Protein AF-A0A931UEC9-F1 (afdb_monomer_lite)

pLDDT: mean 89.39, std 6.44, range [61.09, 97.44]

Sequence (108 aa):
MNGPLVPNEILTPDMGLAFALIAGLLFGFFLERAGFGSARKLTAIFYLQDFAVLKVMFTAVVVGAVGLLLLGGAELLDSDLLAIPPTYLWPQAVGGLLIGLGFVLGGY

Foldseek 3Di:
DADPCPVVVVDPVVVVVVVVVVVVVVVVVVCVVLVVVDLCQVLVVVVVNHCSVVVVVVVVVVCVVVVVVVCVVVRRHDPVPDDDDDDDPVVVVVVVVVVVVCSNVVSD

Structure (mmCIF, N/CA/C/O backbone):
data_AF-A0A931UEC9-F1
#
_entry.id   AF-A0A931UEC9-F1
#
loop_
_atom_site.group_PDB
_atom_site.id
_atom_site.type_symbol
_atom_site.label_atom_id
_atom_site.label_alt_id
_atom_site.label_comp_id
_atom_site.label_asym_id
_atom_site.label_entity_id
_atom_site.label_seq_id
_atom_site.pdbx_PDB_ins_code
_atom_site.Cartn_x
_atom_site.Cartn_y
_atom_site.Cartn_z
_atom_site.occupancy
_atom_site.B_iso_or_equiv
_atom_site.auth_seq_id
_atom_site.auth_comp_id
_atom_site.auth_asym_id
_atom_site.auth_atom_id
_atom_site.pdbx_PDB_model_num
ATOM 1 N N . MET A 1 1 ? 19.615 0.693 -18.374 1.00 61.09 1 MET A N 1
ATOM 2 C CA . MET A 1 1 ? 19.319 -0.667 -17.866 1.00 61.09 1 MET A CA 1
ATOM 3 C C . MET A 1 1 ? 18.113 -0.491 -16.988 1.00 61.09 1 MET A C 1
ATOM 5 O O . MET A 1 1 ? 18.253 0.026 -15.886 1.00 61.09 1 MET A O 1
ATOM 9 N N . ASN A 1 2 ? 16.941 -0.796 -17.525 1.00 73.75 2 ASN A N 1
ATOM 10 C CA . ASN A 1 2 ? 15.693 -0.331 -16.942 1.00 73.75 2 ASN A CA 1
ATOM 11 C C . ASN A 1 2 ? 15.019 -1.555 -16.321 1.00 73.75 2 ASN A C 1
ATOM 13 O O . ASN A 1 2 ? 15.102 -2.656 -16.871 1.00 73.75 2 ASN A O 1
ATOM 17 N N . GLY A 1 3 ? 14.423 -1.413 -15.139 1.00 77.69 3 GLY A N 1
ATOM 18 C CA . GLY A 1 3 ? 13.545 -2.455 -14.603 1.00 77.69 3 GLY A CA 1
ATOM 19 C C . GLY A 1 3 ? 12.345 -2.655 -15.539 1.00 77.69 3 GLY A C 1
ATOM 20 O O . GLY A 1 3 ? 12.021 -1.714 -16.257 1.00 77.69 3 GLY A O 1
ATOM 21 N N . PRO A 1 4 ? 11.677 -3.823 -15.546 1.00 78.06 4 PRO A N 1
ATOM 22 C CA . PRO A 1 4 ? 11.731 -4.911 -14.563 1.00 78.06 4 PRO A CA 1
ATOM 23 C C . PRO A 1 4 ? 12.878 -5.917 -14.788 1.00 78.06 4 PRO A C 1
ATOM 25 O O . PRO A 1 4 ? 13.165 -6.336 -15.902 1.00 78.06 4 PRO A O 1
ATOM 28 N N . LEU A 1 5 ? 13.537 -6.343 -13.706 1.00 83.12 5 LEU A N 1
ATOM 29 C CA . LEU A 1 5 ? 14.846 -7.017 -13.773 1.00 83.12 5 LEU A CA 1
ATOM 30 C C . LEU A 1 5 ? 14.811 -8.482 -14.247 1.00 83.12 5 LEU A C 1
ATOM 32 O O . LEU A 1 5 ? 15.785 -8.948 -14.828 1.00 83.12 5 LEU A O 1
ATOM 36 N N . VAL A 1 6 ? 13.720 -9.209 -13.988 1.00 81.88 6 VAL A N 1
ATOM 37 C CA . VAL A 1 6 ? 13.579 -10.621 -14.397 1.00 81.88 6 VAL A CA 1
ATOM 38 C C . VAL A 1 6 ? 13.198 -10.745 -15.881 1.00 81.88 6 VAL A C 1
ATOM 40 O O . VAL A 1 6 ? 13.884 -11.475 -16.589 1.00 81.88 6 VAL A O 1
ATOM 43 N N . PRO A 1 7 ? 12.187 -10.015 -16.402 1.00 79.75 7 PRO A N 1
ATOM 44 C CA . PRO A 1 7 ? 11.887 -10.002 -17.837 1.00 79.75 7 PRO A CA 1
ATOM 45 C C . PRO A 1 7 ? 13.042 -9.498 -18.706 1.00 79.75 7 PRO A C 1
ATOM 47 O O . PRO A 1 7 ? 13.192 -9.956 -19.830 1.00 79.75 7 PRO A O 1
ATOM 50 N N . ASN A 1 8 ? 13.876 -8.595 -18.179 1.00 80.06 8 ASN A N 1
ATOM 51 C CA . ASN A 1 8 ? 15.043 -8.071 -18.893 1.00 80.06 8 ASN A CA 1
ATOM 52 C C . ASN A 1 8 ? 16.298 -8.955 -18.750 1.00 80.06 8 ASN A C 1
ATOM 54 O O . ASN A 1 8 ? 17.395 -8.500 -19.066 1.00 80.06 8 ASN A O 1
ATOM 58 N N . GLU A 1 9 ? 16.153 -10.185 -18.236 1.00 79.81 9 GLU A N 1
ATOM 59 C CA . GLU A 1 9 ? 17.221 -11.184 -18.029 1.00 79.81 9 GLU A CA 1
ATOM 60 C C . GLU A 1 9 ? 18.416 -10.692 -17.186 1.00 79.81 9 GLU A C 1
ATOM 62 O O . GLU A 1 9 ? 19.486 -11.298 -17.168 1.00 79.81 9 GLU A O 1
ATOM 67 N N . ILE A 1 10 ? 18.230 -9.605 -16.431 1.00 82.62 10 ILE A N 1
ATOM 68 C CA . ILE A 1 10 ? 19.245 -9.052 -15.523 1.00 82.62 10 ILE A CA 1
ATOM 69 C C . ILE A 1 10 ? 19.352 -9.927 -14.264 1.00 82.62 10 ILE A C 1
ATOM 71 O O . ILE A 1 10 ? 20.431 -10.069 -13.689 1.00 82.62 10 ILE A O 1
ATOM 75 N N . LEU A 1 11 ? 18.234 -10.518 -13.830 1.00 83.81 11 LEU A N 1
ATOM 76 C CA . LEU A 1 11 ? 18.162 -11.464 -12.717 1.00 83.81 11 LEU A CA 1
ATOM 77 C C . LEU A 1 11 ? 17.614 -12.811 -13.189 1.00 83.81 11 LEU A C 1
ATOM 79 O O . LEU A 1 11 ? 16.598 -12.864 -13.880 1.00 83.81 11 LEU A O 1
ATOM 83 N N . THR A 1 12 ? 18.235 -13.905 -12.741 1.00 88.62 12 THR A N 1
ATOM 84 C CA . THR A 1 12 ? 17.673 -15.247 -12.938 1.00 88.62 12 THR A CA 1
ATOM 85 C C . THR A 1 12 ? 16.378 -15.409 -12.129 1.00 88.62 12 THR A C 1
ATOM 87 O O . THR A 1 12 ? 16.242 -14.795 -11.063 1.00 88.62 12 THR A O 1
ATOM 90 N N . PRO A 1 13 ? 15.423 -16.246 -12.580 1.00 87.56 13 PRO A N 1
ATOM 91 C CA . PRO A 1 13 ? 14.160 -16.454 -11.869 1.00 87.56 13 PRO A CA 1
ATOM 92 C C . PRO A 1 13 ? 14.348 -16.878 -10.406 1.00 87.56 13 PRO A C 1
ATOM 94 O O . PRO A 1 13 ? 13.681 -16.343 -9.522 1.00 87.56 13 PRO A O 1
ATOM 97 N N . ASP A 1 14 ? 15.313 -17.759 -10.133 1.00 89.88 14 ASP A N 1
ATOM 98 C CA . ASP A 1 14 ? 15.608 -18.249 -8.780 1.00 89.88 14 ASP A CA 1
ATOM 99 C C . ASP A 1 14 ? 16.084 -17.123 -7.850 1.00 89.88 14 ASP A C 1
ATOM 101 O O . ASP A 1 14 ? 15.646 -17.013 -6.702 1.00 89.88 14 ASP A O 1
ATOM 105 N N . MET A 1 15 ? 16.940 -16.228 -8.359 1.00 88.88 15 MET A N 1
ATOM 106 C CA . MET A 1 15 ? 17.366 -15.035 -7.623 1.00 88.88 15 MET A CA 1
ATOM 107 C C . MET A 1 15 ? 16.209 -14.048 -7.446 1.00 88.88 15 MET A C 1
ATOM 109 O O . MET A 1 15 ? 16.077 -13.448 -6.380 1.00 88.88 15 MET A O 1
ATOM 113 N N . GLY A 1 16 ? 15.343 -13.908 -8.454 1.00 90.88 16 GLY A N 1
ATOM 114 C CA . GLY A 1 16 ? 14.123 -13.106 -8.371 1.00 90.88 16 GLY A CA 1
ATOM 115 C C . GLY A 1 16 ? 13.212 -13.549 -7.222 1.00 90.88 16 GLY A C 1
ATOM 116 O O . GLY A 1 16 ? 12.732 -12.708 -6.461 1.00 90.88 16 GLY A O 1
ATOM 117 N N . LEU A 1 17 ? 13.043 -14.860 -7.030 1.00 92.19 17 LEU A N 1
ATOM 118 C CA . LEU A 1 17 ? 12.283 -15.419 -5.907 1.00 92.19 17 LEU A CA 1
ATOM 119 C C . LEU A 1 17 ? 12.948 -15.133 -4.553 1.00 92.19 17 LEU A C 1
ATOM 121 O O . LEU A 1 17 ? 12.255 -14.794 -3.593 1.00 92.19 17 LEU A O 1
ATOM 125 N N . ALA A 1 18 ? 14.279 -15.205 -4.469 1.00 93.75 18 ALA A N 1
ATOM 126 C CA . ALA A 1 18 ? 15.002 -14.842 -3.250 1.00 93.75 18 ALA A CA 1
ATOM 127 C C . ALA A 1 18 ? 14.808 -13.357 -2.886 1.00 93.75 18 ALA A C 1
ATOM 129 O O . ALA A 1 18 ? 14.517 -13.037 -1.731 1.00 93.75 18 ALA A O 1
ATOM 130 N N . PHE A 1 19 ? 14.891 -12.446 -3.862 1.00 92.88 19 PHE A N 1
ATOM 131 C CA . PHE A 1 19 ? 14.598 -11.026 -3.638 1.00 92.88 19 PHE A CA 1
ATOM 132 C C . PHE A 1 19 ? 13.133 -10.784 -3.265 1.00 92.88 19 PHE A C 1
ATOM 134 O O . PHE A 1 19 ? 12.869 -9.973 -2.379 1.00 92.88 19 PHE A O 1
ATOM 141 N N . ALA A 1 20 ? 12.190 -11.506 -3.877 1.00 93.12 20 ALA A N 1
ATOM 142 C CA . ALA A 1 20 ? 10.776 -11.431 -3.515 1.00 93.12 20 ALA A CA 1
ATOM 143 C C . ALA A 1 20 ? 10.538 -11.868 -2.060 1.00 93.12 20 ALA A C 1
ATOM 145 O O . ALA A 1 20 ? 9.789 -11.211 -1.337 1.00 93.12 20 ALA A O 1
ATOM 146 N N . LEU A 1 21 ? 11.224 -12.920 -1.599 1.00 95.81 21 LEU A N 1
ATOM 147 C CA . LEU A 1 21 ? 11.166 -13.364 -0.206 1.00 95.81 21 LEU A CA 1
ATOM 148 C C . LEU A 1 21 ? 11.708 -12.293 0.748 1.00 95.81 21 LEU A C 1
ATOM 150 O O . LEU A 1 21 ? 11.058 -11.970 1.741 1.00 95.81 21 LEU A O 1
ATOM 154 N N . ILE A 1 22 ? 12.872 -11.713 0.441 1.00 96.94 22 ILE A N 1
ATOM 155 C CA . ILE A 1 22 ? 13.471 -10.643 1.254 1.00 96.94 22 ILE A CA 1
ATOM 156 C C . ILE A 1 22 ? 12.546 -9.422 1.296 1.00 96.94 22 ILE A C 1
ATOM 158 O O . ILE A 1 22 ? 12.288 -8.887 2.374 1.00 96.94 22 ILE A O 1
ATOM 162 N N . ALA A 1 23 ? 12.003 -9.003 0.151 1.00 95.81 23 ALA A N 1
ATOM 163 C CA . ALA A 1 23 ? 11.054 -7.897 0.076 1.00 95.81 23 ALA A CA 1
ATOM 164 C C . ALA A 1 23 ? 9.784 -8.182 0.894 1.00 95.81 23 ALA A C 1
ATOM 166 O O . ALA A 1 23 ? 9.333 -7.310 1.635 1.00 95.81 23 ALA A O 1
ATOM 167 N N . GLY A 1 24 ? 9.252 -9.407 0.830 1.00 95.81 24 GLY A N 1
ATOM 168 C CA . GLY A 1 24 ? 8.108 -9.844 1.632 1.00 95.81 24 GLY A CA 1
ATOM 169 C C . GLY A 1 24 ? 8.388 -9.835 3.138 1.00 95.81 24 GLY A C 1
ATOM 170 O O . GLY A 1 24 ? 7.560 -9.358 3.914 1.00 95.81 24 GLY A O 1
ATOM 171 N N . LEU A 1 25 ? 9.574 -10.285 3.561 1.00 97.44 25 LEU A N 1
ATOM 172 C CA . LEU A 1 25 ? 9.998 -10.233 4.965 1.00 97.44 25 LEU A CA 1
ATOM 173 C C . LEU A 1 25 ? 10.139 -8.793 5.465 1.00 97.44 25 LEU A C 1
ATOM 175 O O . LEU A 1 25 ? 9.648 -8.468 6.546 1.00 97.44 25 LEU A O 1
ATOM 179 N N . LEU A 1 26 ? 10.772 -7.921 4.676 1.00 96.81 26 LEU A N 1
ATOM 180 C CA . LEU A 1 26 ? 10.894 -6.502 5.008 1.00 96.81 26 LEU A CA 1
ATOM 181 C C . LEU A 1 26 ? 9.517 -5.840 5.092 1.00 96.81 26 LEU A C 1
ATOM 183 O O . LEU A 1 26 ? 9.240 -5.131 6.057 1.00 96.81 26 LEU A O 1
ATOM 187 N N . PHE A 1 27 ? 8.634 -6.117 4.132 1.00 94.56 27 PHE A N 1
ATOM 188 C CA . PHE A 1 27 ? 7.261 -5.622 4.139 1.00 94.56 27 PHE A CA 1
ATOM 189 C C . PHE A 1 27 ? 6.515 -6.046 5.412 1.00 94.56 27 PHE A C 1
ATOM 191 O O . PHE A 1 27 ? 5.980 -5.190 6.118 1.00 94.56 27 PHE A O 1
ATOM 198 N N . GLY A 1 28 ? 6.559 -7.333 5.769 1.00 93.88 28 GLY A N 1
ATOM 199 C CA . GLY A 1 28 ? 5.961 -7.842 7.006 1.00 93.88 28 GLY A CA 1
ATOM 200 C C . GLY A 1 28 ? 6.542 -7.189 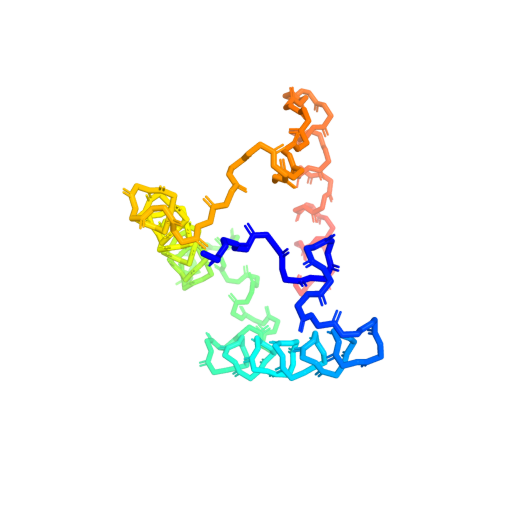8.265 1.00 93.88 28 GLY A C 1
ATOM 201 O O . GLY A 1 28 ? 5.792 -6.784 9.152 1.00 93.88 28 GLY A O 1
ATOM 202 N N . PHE A 1 29 ? 7.864 -6.998 8.323 1.00 95.62 29 PHE A N 1
ATOM 203 C CA . PHE A 1 29 ? 8.521 -6.300 9.432 1.00 95.62 29 PHE A CA 1
ATOM 204 C C . PHE A 1 29 ? 8.022 -4.855 9.592 1.00 95.62 29 PHE A C 1
ATOM 206 O O . PHE A 1 29 ? 7.745 -4.418 10.713 1.00 95.62 29 PHE A O 1
ATOM 213 N N . PHE A 1 30 ? 7.875 -4.108 8.493 1.00 94.00 30 PHE A N 1
ATOM 214 C CA . PHE A 1 30 ? 7.349 -2.741 8.542 1.00 94.00 30 PHE A CA 1
ATOM 215 C C . PHE A 1 30 ? 5.870 -2.695 8.944 1.00 94.00 30 PHE A C 1
ATOM 217 O O . PHE A 1 30 ? 5.490 -1.807 9.709 1.00 94.00 30 PHE A O 1
ATOM 224 N N . LEU A 1 31 ? 5.049 -3.654 8.501 1.00 92.19 31 LEU A N 1
ATOM 225 C CA . LEU A 1 31 ? 3.649 -3.760 8.931 1.00 92.19 31 LEU A CA 1
ATOM 226 C C . LEU A 1 31 ? 3.528 -4.038 10.434 1.00 92.19 31 LEU A C 1
ATOM 228 O O . LEU A 1 31 ? 2.742 -3.385 11.127 1.00 92.19 31 LEU A O 1
ATOM 232 N N . GLU A 1 32 ? 4.350 -4.945 10.959 1.00 93.44 32 GLU A N 1
ATOM 233 C CA . GLU A 1 32 ? 4.370 -5.243 12.391 1.00 93.44 32 GLU A CA 1
ATOM 234 C C . GLU A 1 32 ? 4.773 -4.003 13.201 1.00 93.44 32 GLU A C 1
ATOM 236 O O . GLU A 1 32 ? 4.117 -3.635 14.179 1.00 93.44 32 GLU A O 1
ATOM 241 N N . ARG A 1 33 ? 5.791 -3.267 12.733 1.00 91.38 33 ARG A N 1
ATOM 242 C CA . ARG A 1 33 ? 6.217 -1.996 13.340 1.00 91.38 33 ARG A CA 1
ATOM 243 C C . ARG A 1 33 ? 5.156 -0.897 13.254 1.00 91.38 33 ARG A C 1
ATOM 245 O O . ARG A 1 33 ? 5.056 -0.096 14.183 1.00 91.38 33 ARG A O 1
ATOM 252 N N . ALA A 1 34 ? 4.345 -0.872 12.198 1.00 89.06 34 ALA A N 1
ATOM 253 C CA . ALA A 1 34 ? 3.195 0.026 12.082 1.00 89.06 34 ALA A CA 1
ATOM 254 C C . ALA A 1 34 ? 2.041 -0.353 13.036 1.00 89.06 34 ALA A C 1
ATOM 256 O O . ALA A 1 34 ? 1.099 0.422 13.218 1.00 89.06 34 ALA A O 1
ATOM 257 N N . GLY A 1 35 ? 2.120 -1.513 13.698 1.00 87.75 35 GLY A N 1
ATOM 258 C CA . GLY A 1 35 ? 1.113 -2.008 14.632 1.00 87.75 35 GLY A CA 1
ATOM 259 C C . GLY A 1 35 ? -0.038 -2.746 13.956 1.00 87.75 35 GLY A C 1
ATOM 260 O O . GLY A 1 35 ? -1.080 -2.918 14.589 1.00 87.75 35 GLY A O 1
ATOM 261 N N . PHE A 1 36 ? 0.141 -3.177 12.703 1.00 87.50 36 PHE A N 1
ATOM 262 C CA . PHE A 1 36 ? -0.877 -3.911 11.947 1.00 87.50 36 PHE A CA 1
ATOM 263 C C . PHE A 1 36 ? -0.996 -5.375 12.397 1.00 87.50 36 PHE A C 1
ATOM 265 O O . PHE A 1 36 ? -1.956 -6.037 12.034 1.00 87.50 36 PHE A O 1
ATOM 272 N N . GLY A 1 37 ? -0.095 -5.870 13.253 1.00 86.62 37 GLY A N 1
ATOM 273 C CA . GLY A 1 37 ? -0.269 -7.153 13.946 1.00 86.62 37 GLY A CA 1
ATOM 274 C C . GLY A 1 37 ? -1.344 -7.133 15.043 1.00 86.62 37 GLY A C 1
ATOM 275 O O . GLY A 1 37 ? -1.732 -8.180 15.557 1.00 86.62 37 GLY A O 1
ATOM 276 N N . SER A 1 38 ? -1.854 -5.954 15.427 1.00 88.50 38 SER A N 1
ATOM 277 C CA . SER A 1 38 ? -2.894 -5.827 16.450 1.00 88.50 38 SER A CA 1
ATOM 278 C C . SER A 1 38 ? -4.276 -5.656 15.825 1.00 88.50 38 SER A C 1
ATOM 280 O O . SER A 1 38 ? -4.616 -4.570 15.355 1.00 88.50 38 SER A O 1
ATOM 282 N N . ALA A 1 39 ? -5.113 -6.690 15.939 1.00 87.00 39 ALA A N 1
ATOM 283 C CA . ALA A 1 39 ? -6.520 -6.658 15.528 1.00 87.00 39 ALA A CA 1
ATOM 284 C C . ALA A 1 39 ? -7.271 -5.433 16.086 1.00 87.00 39 ALA A C 1
ATOM 286 O O . ALA A 1 39 ? -7.987 -4.751 15.367 1.00 87.00 39 ALA A O 1
ATOM 287 N N . ARG A 1 40 ? -7.010 -5.049 17.347 1.00 86.62 40 ARG A N 1
ATOM 288 C CA . ARG A 1 40 ? -7.626 -3.860 17.960 1.00 86.62 40 ARG A CA 1
ATOM 289 C C . ARG A 1 40 ? -7.306 -2.570 17.196 1.00 86.62 40 ARG A C 1
ATOM 291 O O . ARG A 1 40 ? -8.186 -1.725 17.061 1.00 86.62 40 ARG A O 1
ATOM 298 N N . LYS A 1 41 ? -6.062 -2.390 16.733 1.00 86.69 41 LYS A N 1
ATOM 299 C CA . LYS A 1 41 ? -5.670 -1.205 15.949 1.00 86.69 41 LYS A CA 1
ATOM 300 C C . LYS A 1 41 ? -6.296 -1.223 14.560 1.00 86.69 41 LYS A C 1
ATOM 302 O O . LYS A 1 41 ? -6.699 -0.173 14.071 1.00 86.69 41 LYS A O 1
ATOM 307 N N . LEU A 1 42 ? -6.390 -2.403 13.952 1.00 86.50 42 LEU A N 1
ATOM 308 C CA . LEU A 1 42 ? -7.010 -2.578 12.646 1.00 86.50 42 LEU A CA 1
ATOM 309 C C . LEU A 1 42 ? -8.512 -2.268 12.685 1.00 86.50 42 LEU A C 1
ATOM 311 O O . LEU A 1 42 ? -8.996 -1.514 11.845 1.00 86.50 42 LEU A O 1
ATOM 315 N N . THR A 1 43 ? -9.231 -2.735 13.708 1.00 88.88 43 THR A N 1
ATOM 316 C CA . THR A 1 43 ? -10.672 -2.478 13.852 1.00 88.88 43 THR A CA 1
ATOM 317 C C . THR A 1 43 ? -10.993 -1.063 14.338 1.00 88.88 43 THR A C 1
ATOM 319 O O . THR A 1 43 ? -12.078 -0.550 14.068 1.00 88.88 43 THR A O 1
ATOM 322 N N . ALA A 1 44 ? -10.073 -0.399 15.050 1.0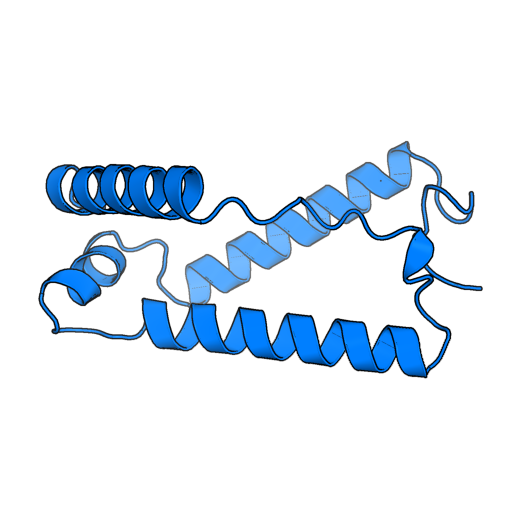0 89.25 44 ALA A N 1
ATOM 323 C CA . ALA A 1 44 ? -10.290 0.928 15.641 1.00 89.25 44 ALA A CA 1
ATOM 324 C C . ALA A 1 44 ? -10.644 2.023 14.618 1.00 89.25 44 ALA A C 1
ATOM 326 O O . ALA A 1 44 ? -11.287 3.011 14.985 1.00 89.25 44 ALA A O 1
ATOM 327 N N . ILE A 1 45 ? -10.283 1.838 13.344 1.00 90.50 45 ILE A N 1
ATOM 328 C CA . ILE A 1 45 ? -10.662 2.753 12.263 1.00 90.50 45 ILE A CA 1
ATOM 329 C C . ILE A 1 45 ? -12.178 2.791 12.038 1.00 90.50 45 ILE A C 1
ATOM 331 O O . ILE A 1 45 ? -12.734 3.865 11.822 1.00 90.50 45 ILE A O 1
ATOM 335 N N . PHE A 1 46 ? -12.866 1.652 12.160 1.00 88.12 46 PHE A N 1
ATOM 336 C CA . PHE A 1 46 ? -14.320 1.567 11.976 1.00 88.12 46 PHE A CA 1
ATOM 337 C C . PHE A 1 46 ? -15.086 2.216 13.127 1.00 88.12 46 PHE A C 1
ATOM 339 O O . PHE A 1 46 ? -16.193 2.711 12.935 1.00 88.12 46 PHE A O 1
ATOM 346 N N . TYR A 1 47 ? -14.470 2.270 14.308 1.00 89.06 47 TYR A N 1
ATOM 347 C CA . TYR A 1 47 ? -15.001 2.970 15.477 1.00 89.06 47 TYR A CA 1
ATOM 348 C C . TYR A 1 47 ? -14.566 4.439 15.545 1.00 89.06 47 TYR A C 1
ATOM 350 O O . TYR A 1 47 ? -14.874 5.115 16.525 1.00 89.06 47 TYR A O 1
ATOM 358 N N . LEU A 1 48 ? -13.845 4.936 14.530 1.00 89.69 48 LEU A N 1
ATOM 359 C CA . LEU A 1 48 ? -13.309 6.300 14.466 1.00 89.69 48 LEU A CA 1
ATOM 360 C C . LEU A 1 48 ? -12.392 6.654 15.655 1.00 89.69 48 LEU A C 1
ATOM 362 O O . LEU A 1 48 ? -12.244 7.825 16.003 1.00 89.69 48 LEU A O 1
ATOM 366 N N . GLN A 1 49 ? -11.779 5.649 16.288 1.00 90.38 49 GLN A N 1
ATOM 367 C CA . GLN A 1 49 ? -10.908 5.830 17.454 1.00 90.38 49 GLN A CA 1
ATOM 368 C C . GLN A 1 49 ? -9.442 6.008 17.055 1.00 90.38 49 GLN A C 1
ATOM 370 O O . GLN A 1 49 ? -8.730 6.803 17.666 1.00 90.38 49 GLN A O 1
ATOM 375 N N . ASP A 1 50 ? -8.987 5.280 16.031 1.00 90.06 50 ASP A N 1
ATOM 376 C CA . ASP A 1 50 ? -7.617 5.367 15.530 1.00 90.06 50 ASP A CA 1
ATOM 377 C C . ASP A 1 50 ? -7.585 5.296 13.997 1.00 90.06 50 ASP A C 1
ATOM 379 O O . ASP A 1 50 ? -8.009 4.322 13.381 1.00 90.06 50 ASP A O 1
ATOM 383 N N . PHE A 1 51 ? -7.037 6.340 13.375 1.00 90.44 51 PHE A N 1
ATOM 384 C CA . PHE A 1 51 ? -6.856 6.447 11.925 1.00 90.44 51 PHE A CA 1
ATOM 385 C C . PHE A 1 51 ? -5.440 6.060 11.474 1.00 90.44 51 PHE A C 1
ATOM 387 O O . PHE A 1 51 ? -5.021 6.432 10.374 1.00 90.44 51 PHE A O 1
ATOM 394 N N . ALA A 1 52 ? -4.657 5.375 12.313 1.00 89.75 52 ALA A N 1
ATOM 395 C CA . ALA A 1 52 ? -3.313 4.912 11.972 1.00 89.75 52 ALA A CA 1
ATOM 396 C C . ALA A 1 52 ? -3.298 4.105 10.666 1.00 89.75 52 ALA A C 1
ATOM 398 O O . ALA A 1 52 ? -2.466 4.381 9.805 1.00 89.75 52 ALA A O 1
ATOM 399 N N . VAL A 1 53 ? -4.256 3.190 10.478 1.00 89.25 53 VAL A N 1
ATOM 400 C CA . VAL A 1 53 ? -4.350 2.361 9.265 1.00 89.25 53 VAL A CA 1
ATOM 401 C C . VAL A 1 53 ? -4.500 3.221 8.013 1.00 89.25 53 VAL A C 1
ATOM 403 O O . VAL A 1 53 ? -3.710 3.088 7.081 1.00 89.25 53 VAL A O 1
ATOM 406 N N . LEU A 1 54 ? -5.458 4.156 8.023 1.00 90.94 54 LEU A N 1
ATOM 407 C CA . LEU A 1 54 ? -5.691 5.068 6.903 1.00 90.94 54 LEU A CA 1
ATOM 408 C C . LEU A 1 54 ? -4.442 5.893 6.596 1.00 90.94 54 LEU A C 1
ATOM 410 O O . LEU A 1 54 ? -4.026 5.969 5.445 1.00 90.94 54 LEU A O 1
ATOM 414 N N . LYS A 1 55 ? -3.827 6.484 7.627 1.00 91.62 55 LYS A N 1
ATOM 415 C CA . LYS A 1 55 ? -2.639 7.329 7.470 1.00 91.62 55 LYS A CA 1
ATOM 416 C C . LYS A 1 55 ? -1.467 6.549 6.882 1.00 91.62 55 LYS A C 1
ATOM 418 O O . LYS A 1 55 ? -0.868 7.029 5.931 1.00 91.62 55 LYS A O 1
ATOM 423 N N . VAL A 1 56 ? -1.158 5.366 7.414 1.00 93.38 56 VAL A N 1
ATOM 424 C CA . VAL A 1 56 ? -0.010 4.556 6.972 1.00 93.38 56 VAL A CA 1
ATOM 425 C C . VAL A 1 56 ? -0.225 3.998 5.566 1.00 93.38 56 VAL A C 1
ATOM 427 O O . VAL A 1 56 ? 0.682 4.062 4.742 1.00 93.38 56 VAL A O 1
ATOM 430 N N . MET A 1 57 ? -1.414 3.473 5.262 1.00 93.44 57 MET A N 1
ATOM 431 C CA . MET A 1 57 ? -1.694 2.919 3.934 1.00 93.44 57 MET A CA 1
ATOM 432 C C . MET A 1 57 ? -1.749 4.008 2.869 1.00 93.44 57 MET A C 1
ATOM 434 O O . MET A 1 57 ? -1.145 3.854 1.810 1.00 93.44 57 MET A O 1
ATOM 438 N N . PHE A 1 58 ? -2.406 5.135 3.154 1.00 94.06 58 PHE A N 1
ATOM 439 C CA . PHE A 1 58 ? -2.476 6.239 2.203 1.00 94.06 58 PHE A CA 1
ATOM 440 C C . PHE A 1 58 ? -1.091 6.827 1.919 1.00 94.06 58 PHE A C 1
ATOM 442 O O . PHE A 1 58 ? -0.740 7.018 0.756 1.00 94.06 58 PHE A O 1
ATOM 449 N N . THR A 1 59 ? -0.266 7.059 2.948 1.00 95.19 59 THR A N 1
ATOM 450 C CA . THR A 1 59 ? 1.099 7.559 2.727 1.00 95.19 59 THR A CA 1
ATOM 451 C C . THR A 1 59 ? 1.956 6.546 1.980 1.00 95.19 59 THR A C 1
ATOM 453 O O . THR A 1 59 ? 2.674 6.950 1.071 1.00 95.19 59 THR A O 1
ATOM 456 N N . ALA A 1 60 ? 1.855 5.250 2.285 1.00 94.38 60 ALA A N 1
ATOM 457 C CA . ALA A 1 60 ? 2.573 4.208 1.553 1.00 94.38 60 ALA A CA 1
ATOM 458 C C . ALA A 1 60 ? 2.194 4.183 0.062 1.00 94.38 60 ALA A C 1
ATOM 460 O O . ALA A 1 60 ? 3.081 4.127 -0.788 1.00 94.38 60 ALA A O 1
ATOM 461 N N . VAL A 1 61 ? 0.899 4.291 -0.264 1.00 94.88 61 VAL A N 1
ATOM 462 C CA . VAL A 1 61 ? 0.417 4.361 -1.655 1.00 94.88 61 VAL A CA 1
ATOM 463 C C . VAL A 1 61 ? 0.944 5.610 -2.358 1.00 94.88 61 VAL A C 1
ATOM 465 O O . VAL A 1 61 ? 1.460 5.505 -3.468 1.00 94.88 61 VAL A O 1
ATOM 468 N N . VAL A 1 62 ? 0.865 6.780 -1.718 1.00 97.12 62 VAL A N 1
ATOM 469 C CA . VAL A 1 62 ? 1.368 8.036 -2.298 1.00 97.12 62 VAL A CA 1
ATOM 470 C C . VAL A 1 62 ? 2.878 7.968 -2.525 1.00 97.12 62 VAL A C 1
ATOM 472 O O . VAL A 1 62 ? 3.345 8.304 -3.610 1.00 97.12 62 VAL A O 1
ATOM 475 N N . VAL A 1 63 ? 3.644 7.493 -1.540 1.00 97.06 63 VAL A N 1
ATOM 476 C CA . VAL A 1 63 ? 5.102 7.327 -1.653 1.00 97.06 63 VAL A CA 1
ATOM 477 C C . VAL A 1 63 ? 5.451 6.335 -2.761 1.00 97.06 63 VAL A C 1
ATOM 479 O O . VAL A 1 63 ? 6.346 6.614 -3.555 1.00 97.06 63 VAL A O 1
ATOM 482 N N . GLY A 1 64 ? 4.731 5.216 -2.861 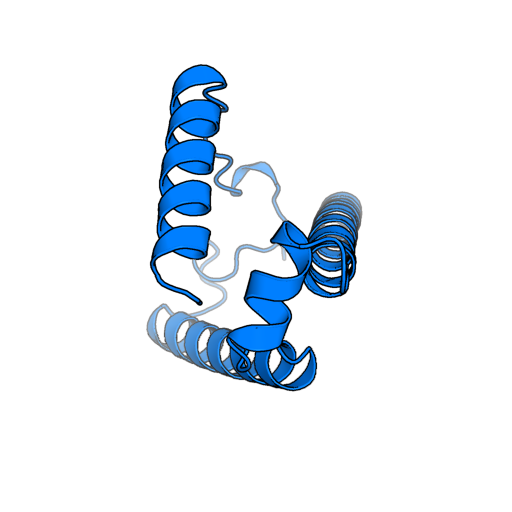1.00 95.19 64 GLY A N 1
ATOM 483 C CA . GLY A 1 64 ? 4.912 4.238 -3.932 1.00 95.19 64 GLY A CA 1
ATOM 484 C C . GLY A 1 64 ? 4.622 4.827 -5.313 1.00 95.19 64 GLY A C 1
ATOM 485 O O . GLY A 1 64 ? 5.443 4.693 -6.216 1.00 95.19 64 GLY A O 1
ATOM 486 N N . ALA A 1 65 ? 3.505 5.541 -5.468 1.00 94.31 65 ALA A N 1
ATOM 487 C CA . ALA A 1 65 ? 3.132 6.184 -6.726 1.00 94.31 65 ALA A CA 1
ATOM 488 C C . ALA A 1 65 ? 4.160 7.241 -7.157 1.00 94.31 65 ALA A C 1
ATOM 490 O O . ALA A 1 65 ? 4.617 7.230 -8.298 1.00 94.31 65 ALA A O 1
ATOM 491 N N . VAL A 1 66 ? 4.574 8.117 -6.237 1.00 96.75 66 VAL A N 1
ATOM 492 C CA . VAL A 1 66 ? 5.617 9.121 -6.499 1.00 96.75 66 VAL A CA 1
ATOM 493 C C . VAL A 1 66 ? 6.947 8.447 -6.832 1.00 96.75 66 VAL A C 1
ATOM 495 O O . VAL A 1 66 ? 7.612 8.853 -7.779 1.00 96.75 66 VAL A O 1
ATOM 498 N N . GLY A 1 67 ? 7.324 7.392 -6.107 1.00 94.56 67 GLY A N 1
ATOM 499 C CA . GLY A 1 67 ? 8.538 6.626 -6.379 1.00 94.56 67 GLY A CA 1
ATOM 500 C C . GLY A 1 67 ? 8.547 6.021 -7.783 1.00 94.56 67 GLY A C 1
ATOM 501 O O . GLY A 1 67 ? 9.532 6.171 -8.500 1.00 94.56 67 GLY A O 1
ATOM 502 N N . LEU A 1 68 ? 7.438 5.409 -8.209 1.00 92.50 68 LEU A N 1
ATOM 503 C CA . LEU A 1 68 ? 7.297 4.871 -9.565 1.00 92.50 68 LEU A CA 1
ATOM 504 C C . LEU A 1 68 ? 7.398 5.969 -10.631 1.00 92.50 68 LEU A C 1
ATOM 506 O O . LEU A 1 68 ? 8.103 5.781 -11.619 1.00 92.50 68 LEU A O 1
ATOM 510 N N . LEU A 1 69 ? 6.765 7.126 -10.414 1.00 91.62 69 LEU A N 1
ATOM 511 C CA . LEU A 1 69 ? 6.852 8.266 -11.335 1.00 91.62 69 LEU A CA 1
ATOM 512 C C . LEU A 1 69 ? 8.283 8.803 -11.461 1.00 91.62 69 LEU A C 1
ATOM 514 O O . LEU A 1 69 ? 8.733 9.083 -12.570 1.00 91.62 69 LEU A O 1
ATOM 518 N N . LEU A 1 70 ? 9.008 8.925 -10.346 1.00 93.62 70 LEU A N 1
ATOM 519 C CA . LEU A 1 70 ? 10.402 9.376 -10.351 1.00 93.62 70 LEU A CA 1
ATOM 520 C C . LEU A 1 70 ? 11.320 8.372 -11.056 1.00 93.62 70 LEU A C 1
ATOM 522 O O . LEU A 1 70 ? 12.182 8.778 -11.830 1.00 93.62 70 LEU A O 1
ATOM 526 N N . LEU A 1 71 ? 11.125 7.072 -10.822 1.00 92.00 71 LEU A N 1
ATOM 527 C CA . LEU A 1 71 ? 11.904 6.019 -11.477 1.00 92.00 71 LEU A CA 1
ATOM 528 C C . LEU A 1 71 ? 11.621 5.939 -12.980 1.00 92.00 71 LEU A C 1
ATOM 530 O O . LEU A 1 71 ? 12.558 5.759 -13.757 1.00 92.00 71 LEU A O 1
ATOM 534 N N . GLY A 1 72 ? 10.360 6.107 -13.389 1.00 89.44 72 GLY A N 1
ATOM 535 C CA . GLY A 1 72 ? 9.981 6.191 -14.799 1.00 89.44 72 GLY A CA 1
ATOM 536 C C . GLY A 1 72 ? 10.567 7.432 -15.474 1.00 89.44 72 GLY A C 1
ATOM 537 O O . GLY A 1 72 ? 11.177 7.328 -16.532 1.00 89.44 72 GLY A O 1
ATOM 538 N N . GLY A 1 73 ? 10.473 8.600 -14.828 1.00 88.00 73 GLY A N 1
ATOM 539 C CA . GLY A 1 73 ? 11.037 9.851 -15.350 1.00 88.00 73 GLY A CA 1
ATOM 540 C C . GLY A 1 73 ? 12.569 9.874 -15.416 1.00 88.00 73 GLY A C 1
ATOM 541 O O . GLY A 1 73 ? 13.131 10.580 -16.246 1.00 88.00 73 GLY A O 1
ATOM 542 N N . ALA A 1 74 ? 13.246 9.094 -14.572 1.00 90.75 74 ALA A N 1
ATOM 543 C CA . ALA A 1 74 ? 14.697 8.923 -14.606 1.00 90.75 74 ALA A CA 1
ATOM 544 C C . ALA A 1 74 ? 15.162 7.819 -15.576 1.00 90.75 74 ALA A C 1
ATOM 546 O O . ALA A 1 74 ? 16.344 7.488 -15.580 1.00 90.75 74 ALA A O 1
ATOM 547 N N . GLU A 1 75 ? 14.251 7.224 -16.357 1.00 86.31 75 GLU A N 1
ATOM 548 C CA . GLU A 1 75 ? 14.514 6.083 -17.246 1.00 86.31 75 GLU A CA 1
ATOM 549 C C . GLU A 1 75 ? 15.097 4.855 -16.517 1.00 86.31 75 GLU A C 1
ATOM 551 O O . GLU A 1 75 ? 15.721 3.996 -17.129 1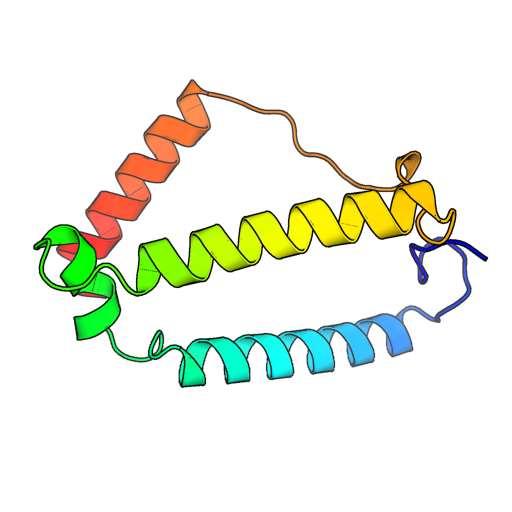.00 86.31 75 GLU A O 1
ATOM 556 N N . LEU A 1 76 ? 14.897 4.724 -15.201 1.00 85.56 76 LEU A N 1
ATOM 557 C CA . LEU A 1 76 ? 15.319 3.542 -14.432 1.00 85.56 76 LEU A CA 1
ATOM 558 C C . LEU A 1 76 ? 14.271 2.423 -14.471 1.00 85.56 76 LEU A C 1
ATOM 560 O O . LEU A 1 76 ? 14.577 1.275 -14.137 1.00 85.56 76 LEU A O 1
ATOM 564 N N . LEU A 1 77 ? 13.039 2.744 -14.859 1.00 87.69 77 LEU A N 1
ATOM 565 C CA . LEU A 1 77 ? 11.916 1.821 -14.914 1.00 87.69 77 LEU A CA 1
ATOM 566 C C . LEU A 1 77 ? 11.189 1.954 -16.253 1.00 87.69 77 LEU A C 1
ATOM 568 O O . LEU A 1 77 ? 10.748 3.041 -16.622 1.00 87.69 77 LEU A O 1
ATOM 572 N N . ASP A 1 78 ? 11.055 0.835 -16.958 1.00 84.50 78 ASP A N 1
ATOM 573 C CA . ASP A 1 78 ? 10.236 0.724 -18.155 1.00 84.50 78 ASP A CA 1
ATOM 574 C C . ASP A 1 78 ? 8.762 0.604 -17.749 1.00 84.50 78 ASP A C 1
ATOM 576 O O . ASP A 1 78 ? 8.338 -0.368 -17.115 1.00 84.50 78 ASP A O 1
ATOM 580 N N . SER A 1 79 ? 7.999 1.646 -18.068 1.00 79.62 79 SER A N 1
ATOM 581 C CA . SER A 1 79 ? 6.597 1.765 -17.667 1.00 79.62 79 SER A CA 1
ATOM 582 C C . SER A 1 79 ? 5.669 0.916 -18.536 1.00 79.62 79 SER A C 1
ATOM 584 O O . SER A 1 79 ? 4.587 0.562 -18.073 1.00 79.62 79 SER A O 1
ATOM 586 N N . ASP A 1 80 ? 6.095 0.534 -19.743 1.00 81.12 80 ASP A N 1
ATOM 587 C CA . ASP A 1 80 ? 5.280 -0.262 -20.670 1.00 81.12 80 ASP A CA 1
ATOM 588 C C . ASP A 1 80 ? 5.191 -1.729 -20.228 1.00 81.12 80 ASP A C 1
ATOM 590 O O . ASP A 1 80 ? 4.231 -2.438 -20.534 1.00 81.12 80 ASP A O 1
ATOM 594 N N . LEU A 1 81 ? 6.176 -2.178 -19.447 1.00 82.56 81 LEU A N 1
ATOM 595 C CA . LEU A 1 81 ? 6.228 -3.516 -18.863 1.00 82.56 81 LEU A CA 1
ATOM 596 C C . LEU A 1 81 ? 5.491 -3.614 -17.515 1.00 82.56 81 LEU A C 1
ATOM 598 O O . LEU A 1 81 ? 5.413 -4.702 -16.935 1.00 82.56 81 LEU A O 1
ATOM 602 N N . LEU A 1 82 ? 4.946 -2.508 -16.992 1.00 83.88 82 LEU A N 1
ATOM 603 C CA . LEU A 1 82 ? 4.146 -2.524 -15.768 1.00 83.88 82 LEU A CA 1
ATOM 604 C C . LEU A 1 82 ? 2.724 -3.024 -16.044 1.00 83.88 82 LEU A C 1
ATOM 606 O O . LEU A 1 82 ? 1.955 -2.430 -16.796 1.00 83.88 82 LEU A O 1
ATOM 610 N N . ALA A 1 83 ? 2.331 -4.090 -15.348 1.00 84.94 83 ALA A N 1
ATOM 611 C CA . ALA A 1 83 ? 0.968 -4.599 -15.397 1.00 84.94 83 ALA A CA 1
ATOM 612 C C . ALA A 1 83 ? 0.018 -3.691 -14.598 1.00 84.94 83 ALA A C 1
ATOM 614 O O . ALA A 1 83 ? -0.043 -3.763 -13.369 1.00 84.94 83 ALA A O 1
ATOM 615 N N . ILE A 1 84 ? -0.749 -2.854 -15.299 1.00 87.44 84 ILE A N 1
ATOM 616 C CA . ILE A 1 84 ? -1.805 -2.027 -14.704 1.00 87.44 84 ILE A CA 1
ATOM 617 C C . ILE A 1 84 ? -3.150 -2.740 -14.908 1.00 87.44 84 ILE A C 1
ATOM 619 O O . ILE A 1 84 ? -3.616 -2.847 -16.046 1.00 87.44 84 ILE A O 1
ATOM 623 N N . PRO A 1 85 ? -3.793 -3.251 -13.843 1.00 88.06 85 PRO A N 1
ATOM 624 C CA . PRO A 1 85 ? -5.088 -3.900 -13.978 1.00 88.06 85 PRO A CA 1
ATOM 625 C C . PRO A 1 85 ? -6.174 -2.880 -14.366 1.00 88.06 85 PRO A C 1
ATOM 627 O O . PRO A 1 85 ? -6.145 -1.740 -13.896 1.00 88.06 85 PRO A O 1
ATOM 630 N N . PRO A 1 86 ? -7.164 -3.271 -15.188 1.00 90.88 86 PRO A N 1
ATOM 631 C CA . PRO A 1 86 ? -8.274 -2.396 -15.548 1.00 90.88 86 PRO A CA 1
ATOM 632 C C . PRO A 1 86 ? -9.129 -2.027 -14.326 1.00 90.88 86 PRO A C 1
ATOM 634 O O . PRO A 1 86 ? -9.403 -2.850 -13.448 1.00 90.88 86 PRO A O 1
ATOM 637 N N . THR A 1 87 ? -9.597 -0.779 -14.294 1.00 92.88 87 THR A N 1
ATOM 638 C CA . THR A 1 87 ? -10.445 -0.267 -13.212 1.00 92.88 87 THR A CA 1
ATOM 639 C C . THR A 1 87 ? -11.909 -0.610 -13.461 1.00 92.88 87 THR A C 1
ATOM 641 O O . THR A 1 87 ? -12.536 -0.078 -14.376 1.00 92.88 87 THR A O 1
ATOM 644 N N . TYR A 1 88 ? -12.483 -1.450 -12.598 1.00 94.19 88 TYR A N 1
ATOM 645 C CA . TYR A 1 88 ? -13.907 -1.784 -12.620 1.00 94.19 88 TYR A CA 1
ATOM 646 C C . TYR A 1 88 ? -14.601 -1.239 -11.376 1.00 94.19 88 TYR A C 1
ATOM 648 O O . TYR A 1 88 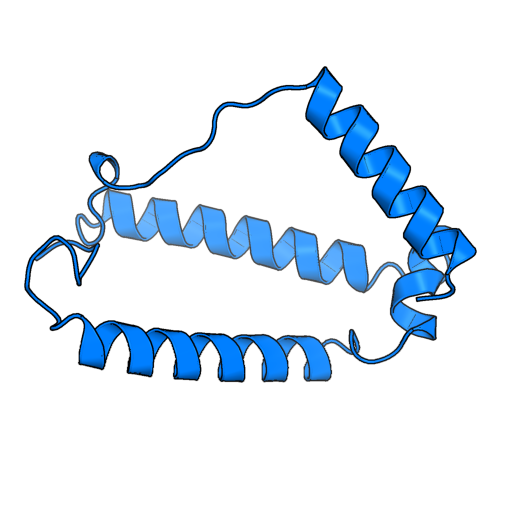? -14.604 -1.881 -10.328 1.00 94.19 88 TYR A O 1
ATOM 656 N N . LEU A 1 89 ? -15.229 -0.070 -11.506 1.00 94.94 89 LEU A N 1
ATOM 657 C CA . LEU A 1 89 ? -15.798 0.662 -10.371 1.00 94.94 89 LEU A CA 1
ATOM 658 C C . LEU A 1 89 ? -16.817 -0.163 -9.571 1.00 94.94 89 LEU A C 1
ATOM 660 O O . LEU A 1 89 ? -16.706 -0.240 -8.352 1.00 94.94 89 LEU A O 1
ATOM 664 N N . TRP A 1 90 ? -17.775 -0.822 -10.236 1.00 96.12 90 TRP A N 1
ATOM 665 C CA . TRP A 1 90 ? -18.801 -1.593 -9.526 1.00 96.12 90 TRP A CA 1
ATOM 666 C C . TRP A 1 90 ? -18.278 -2.849 -8.830 1.00 96.12 90 TRP A C 1
ATOM 668 O O . TRP A 1 90 ? -18.497 -2.974 -7.625 1.00 96.12 90 TRP A O 1
ATOM 678 N N . PRO A 1 91 ? -17.555 -3.752 -9.514 1.00 95.12 91 PRO A N 1
ATOM 679 C CA . PRO A 1 91 ? -16.940 -4.899 -8.857 1.00 95.12 91 PRO A CA 1
ATOM 680 C C . PRO A 1 91 ? -16.007 -4.510 -7.706 1.00 95.12 91 PRO A C 1
ATOM 682 O O . PRO A 1 91 ? -16.062 -5.132 -6.649 1.00 95.12 91 PRO A O 1
ATOM 685 N N . GLN A 1 92 ? -15.186 -3.468 -7.874 1.00 95.00 92 GLN A N 1
ATOM 686 C CA . GLN A 1 92 ? -14.253 -3.021 -6.835 1.00 95.00 92 GLN A CA 1
ATOM 687 C C . GLN A 1 92 ? -14.982 -2.408 -5.635 1.00 95.00 92 GLN A C 1
ATOM 689 O O . GLN A 1 92 ? -14.630 -2.714 -4.498 1.00 95.00 92 GLN A O 1
ATOM 694 N N . ALA A 1 93 ? -16.023 -1.600 -5.863 1.00 96.00 93 ALA A N 1
ATOM 695 C CA . ALA A 1 93 ? -16.829 -1.031 -4.785 1.00 96.00 93 ALA A CA 1
ATOM 696 C C . ALA A 1 93 ? -17.559 -2.121 -3.987 1.00 96.00 93 ALA A C 1
ATOM 698 O O . ALA A 1 93 ? -17.502 -2.131 -2.757 1.00 96.00 93 ALA A O 1
ATOM 699 N N . VAL A 1 94 ? -18.202 -3.070 -4.676 1.00 97.44 94 VAL A N 1
ATOM 700 C CA . VAL A 1 94 ? -18.908 -4.187 -4.030 1.00 97.44 94 VAL A CA 1
ATOM 701 C C . VAL A 1 94 ? -17.926 -5.101 -3.295 1.00 97.44 94 VAL A C 1
ATOM 703 O O . VAL A 1 94 ? -18.164 -5.446 -2.140 1.00 97.44 94 VAL A O 1
ATOM 706 N N . GLY A 1 95 ? -16.798 -5.452 -3.917 1.00 95.12 95 GLY A N 1
ATOM 707 C CA . GLY A 1 95 ? -15.759 -6.272 -3.291 1.00 95.12 95 GLY A CA 1
ATOM 708 C C . GLY A 1 95 ? -15.149 -5.607 -2.056 1.00 95.12 95 GLY A C 1
ATOM 709 O O . GLY A 1 95 ? -15.024 -6.247 -1.014 1.00 95.12 95 GLY A O 1
ATOM 710 N N . GLY A 1 96 ? -14.845 -4.309 -2.137 1.00 93.19 96 GLY A N 1
ATOM 711 C CA . GLY A 1 96 ? -14.343 -3.529 -1.007 1.00 93.19 96 GLY A CA 1
ATOM 712 C C . GLY A 1 96 ? -15.338 -3.467 0.152 1.00 93.19 96 GLY A C 1
ATOM 713 O O . GLY A 1 96 ? -14.946 -3.654 1.303 1.00 93.19 96 GLY A O 1
ATOM 714 N N . LEU A 1 97 ? -16.631 -3.286 -0.142 1.00 94.62 97 LEU A N 1
ATOM 715 C CA . LEU A 1 97 ? -17.689 -3.316 0.869 1.00 94.62 97 LEU A CA 1
ATOM 716 C C . LEU A 1 97 ? -17.774 -4.687 1.557 1.00 94.62 97 LEU A C 1
ATOM 718 O O . LEU A 1 97 ? -17.818 -4.750 2.783 1.00 94.62 97 LEU A O 1
ATOM 722 N N . LEU A 1 98 ? -17.771 -5.781 0.787 1.00 95.56 98 LEU A N 1
ATOM 723 C CA . LEU A 1 98 ? -17.845 -7.143 1.326 1.00 95.56 98 LEU A CA 1
ATOM 724 C C . LEU A 1 98 ? -16.652 -7.465 2.233 1.00 95.56 98 LEU A C 1
ATOM 726 O O . LEU A 1 98 ? -16.845 -7.997 3.326 1.00 95.56 98 LEU A O 1
ATOM 730 N N . ILE A 1 99 ? -15.438 -7.105 1.810 1.00 91.81 99 ILE A N 1
ATOM 731 C CA . ILE A 1 99 ? -14.228 -7.287 2.622 1.00 91.81 99 ILE A CA 1
ATOM 732 C C . ILE A 1 99 ? -14.311 -6.439 3.892 1.00 91.81 99 ILE A C 1
ATOM 734 O O . ILE A 1 99 ? -14.077 -6.964 4.976 1.00 91.81 99 ILE A O 1
ATOM 738 N N . GLY A 1 100 ? -14.692 -5.163 3.784 1.00 88.94 100 GLY A N 1
ATOM 739 C CA . GLY A 1 100 ? -14.822 -4.272 4.939 1.00 88.94 100 GLY A CA 1
ATOM 740 C C . GLY A 1 100 ? -15.842 -4.776 5.963 1.00 88.94 100 GLY A C 1
ATOM 741 O O . GLY A 1 100 ? -15.563 -4.780 7.159 1.00 88.94 100 GLY A O 1
ATOM 742 N N . LEU A 1 101 ? -16.995 -5.273 5.505 1.00 91.75 101 LEU A N 1
ATOM 743 C CA . LEU A 1 101 ? -17.990 -5.907 6.373 1.00 91.75 101 LEU A CA 1
ATOM 744 C C . LEU A 1 101 ? -17.431 -7.162 7.050 1.00 91.75 101 LEU A C 1
ATOM 746 O O . LEU A 1 101 ? -17.602 -7.328 8.256 1.00 91.75 101 LEU A O 1
ATOM 750 N N . GLY A 1 102 ? -16.736 -8.022 6.302 1.00 90.19 102 GLY A N 1
ATOM 751 C CA . GLY A 1 102 ? -16.084 -9.210 6.856 1.00 90.19 102 GLY A CA 1
ATOM 752 C C . GLY A 1 102 ? -15.049 -8.871 7.930 1.00 90.19 102 GLY A C 1
ATOM 753 O O . GLY A 1 102 ? -14.998 -9.540 8.956 1.00 90.19 102 GLY A O 1
ATOM 754 N N . PHE A 1 103 ? -14.287 -7.800 7.730 1.00 87.06 103 PHE A N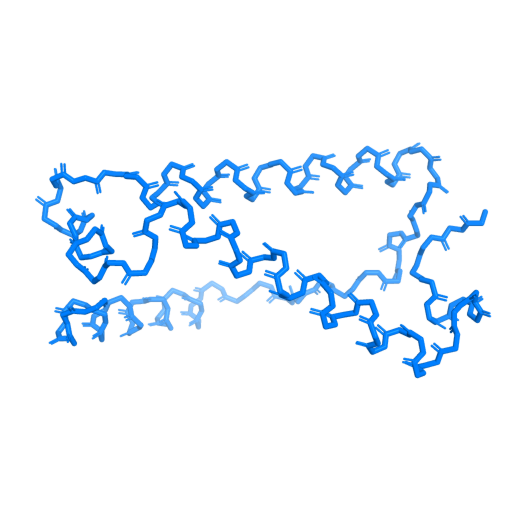 1
ATOM 755 C CA . PHE A 1 103 ? -13.271 -7.301 8.658 1.00 87.06 103 PHE A CA 1
ATOM 756 C C . PHE A 1 103 ? -13.895 -6.836 9.987 1.00 87.06 103 PHE A C 1
ATOM 758 O O . PHE A 1 103 ? -13.528 -7.289 11.070 1.00 87.06 103 PHE A O 1
ATOM 765 N N . VAL A 1 104 ? -14.957 -6.023 9.909 1.00 85.94 104 VAL A N 1
ATOM 766 C CA . VAL A 1 104 ? -15.700 -5.564 11.098 1.00 85.94 104 VAL A CA 1
ATOM 767 C C . VAL A 1 104 ? -16.331 -6.731 11.859 1.00 85.94 104 VAL A C 1
ATOM 769 O O . VAL A 1 104 ? -16.259 -6.769 13.086 1.00 85.94 104 VAL A O 1
ATOM 772 N N . LEU A 1 105 ? -16.946 -7.684 11.151 1.00 88.19 105 LEU A N 1
ATOM 773 C CA . LEU A 1 105 ? -17.601 -8.839 11.775 1.00 88.19 105 LEU A CA 1
ATOM 774 C C . LEU A 1 105 ? -16.596 -9.854 12.340 1.00 88.19 105 LEU A C 1
ATOM 776 O O . LEU A 1 105 ? -16.874 -10.482 13.359 1.00 88.19 105 LEU A O 1
ATOM 780 N N . GLY A 1 106 ? -15.444 -10.017 11.687 1.00 84.69 106 GLY A N 1
ATOM 781 C CA . GLY A 1 106 ? -14.366 -10.910 12.107 1.00 84.69 106 GLY A CA 1
ATOM 782 C C . GLY A 1 106 ? -13.599 -10.406 13.329 1.00 84.69 106 GLY A C 1
ATOM 783 O O . GLY A 1 106 ? -13.034 -11.210 14.069 1.00 84.69 106 GLY A O 1
ATOM 784 N N . GLY A 1 107 ? -13.625 -9.096 13.587 1.00 75.31 107 GLY A N 1
ATOM 785 C CA . GLY A 1 107 ? -12.916 -8.491 14.714 1.00 75.31 107 GLY A CA 1
ATOM 786 C C . GLY A 1 107 ? -11.400 -8.428 14.513 1.00 75.31 107 GLY A C 1
ATOM 787 O O . GLY A 1 107 ? -10.662 -8.391 15.500 1.00 75.31 107 GLY A O 1
ATOM 788 N N . TYR A 1 108 ? -10.949 -8.423 13.259 1.00 61.91 108 TYR A N 1
ATOM 789 C CA . TYR A 1 108 ? -9.567 -8.223 12.825 1.00 61.91 108 TYR A CA 1
ATOM 790 C C . TYR A 1 108 ? -9.544 -7.239 11.677 1.00 61.91 108 TYR A C 1
ATOM 792 O O . TYR A 1 108 ? -10.450 -7.348 10.824 1.00 61.91 108 TYR A O 1
#

Secondary structure (DSSP, 8-state):
--B-TTTTTSS-HHHHHHHHHHHHHHHHHHHHHTTTT-HHHHHTTTTTS--HHHHHHHHHHHHHHHHHHHHHHTTSB-STTS------HHHHHHHHHHHHHHHHHHT-

Radius of gyration: 17.64 Å; chains: 1; bounding box: 38×28×39 Å